Protein AF-X1NFY4-F1 (afdb_monomer_lite)

Structure (mmCIF, N/CA/C/O backbone):
data_AF-X1NFY4-F1
#
_entry.id   AF-X1NFY4-F1
#
loop_
_atom_site.group_PDB
_atom_site.id
_atom_site.type_symbol
_atom_site.label_atom_id
_atom_site.label_alt_id
_atom_site.label_comp_id
_atom_site.label_asym_id
_atom_site.label_entity_id
_atom_site.label_seq_id
_atom_site.pdbx_PDB_ins_code
_atom_site.Cartn_x
_atom_site.Cartn_y
_atom_site.Cartn_z
_atom_site.occupancy
_atom_site.B_iso_or_equiv
_atom_site.auth_seq_id
_atom_site.auth_comp_id
_atom_site.auth_asym_id
_atom_site.auth_atom_id
_atom_site.pdbx_PDB_model_num
ATOM 1 N N . ASP A 1 1 ? 12.941 15.073 -1.106 1.00 81.75 1 ASP A N 1
ATOM 2 C CA . ASP A 1 1 ? 13.350 13.670 -0.864 1.00 81.75 1 ASP A CA 1
ATOM 3 C C . ASP A 1 1 ? 13.254 13.225 0.598 1.00 81.75 1 ASP A C 1
ATOM 5 O O . ASP A 1 1 ? 12.630 12.203 0.866 1.00 81.75 1 ASP A O 1
ATOM 9 N N . GLN A 1 2 ? 13.879 13.920 1.563 1.00 93.31 2 GLN A N 1
ATOM 10 C CA . GLN A 1 2 ? 13.931 13.425 2.954 1.00 93.31 2 GLN A CA 1
ATOM 11 C C . GLN A 1 2 ? 12.561 13.343 3.646 1.00 93.31 2 GLN A C 1
ATOM 13 O O . GLN A 1 2 ? 12.283 12.360 4.333 1.00 93.31 2 GLN A O 1
ATOM 18 N N . TRP A 1 3 ? 11.708 14.360 3.488 1.00 96.38 3 TRP A N 1
ATOM 19 C CA . TRP A 1 3 ? 10.408 14.377 4.161 1.00 96.38 3 TRP A CA 1
ATOM 20 C C . TRP A 1 3 ? 9.432 13.386 3.511 1.00 96.38 3 TRP A C 1
ATOM 22 O O . TRP A 1 3 ? 8.675 12.723 4.218 1.00 96.38 3 TRP A O 1
ATOM 32 N N . GLU A 1 4 ? 9.500 13.204 2.189 1.00 95.88 4 GLU A N 1
ATOM 33 C CA . GLU A 1 4 ? 8.717 12.207 1.456 1.00 95.88 4 GLU A CA 1
ATOM 34 C C . GLU A 1 4 ? 9.070 10.792 1.9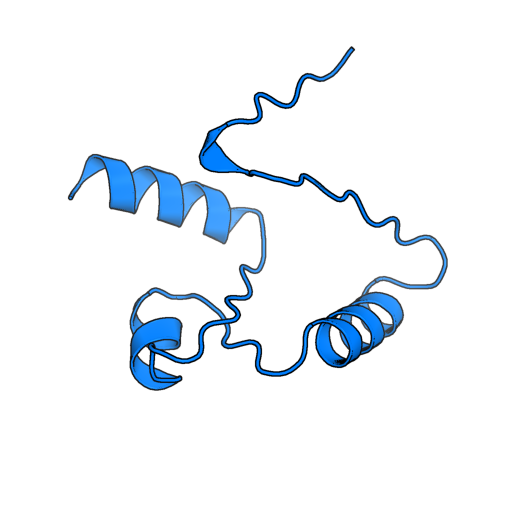29 1.00 95.88 4 GLU A C 1
ATOM 36 O O . GLU A 1 4 ? 8.182 10.012 2.281 1.00 95.88 4 GLU A O 1
ATOM 41 N N . ALA A 1 5 ? 10.369 10.484 2.034 1.00 94.94 5 ALA A N 1
ATOM 42 C CA . ALA A 1 5 ? 10.845 9.199 2.540 1.00 94.94 5 ALA A CA 1
ATOM 43 C C . ALA A 1 5 ? 10.415 8.954 3.997 1.00 94.94 5 ALA A C 1
ATOM 45 O O . ALA A 1 5 ? 10.049 7.833 4.354 1.00 94.94 5 ALA A O 1
ATOM 46 N N . GLN A 1 6 ? 10.400 9.997 4.837 1.00 97.06 6 GLN A N 1
ATOM 47 C CA . GLN A 1 6 ? 9.922 9.900 6.218 1.00 97.06 6 GLN A CA 1
ATOM 48 C C . GLN A 1 6 ? 8.428 9.548 6.283 1.00 97.06 6 GLN A C 1
ATOM 50 O O . GLN A 1 6 ? 8.034 8.681 7.068 1.00 97.06 6 GLN A O 1
ATOM 55 N N . ILE A 1 7 ? 7.592 10.193 5.463 1.00 96.62 7 ILE A N 1
ATOM 56 C CA . ILE A 1 7 ? 6.155 9.891 5.398 1.00 96.62 7 ILE A CA 1
ATOM 57 C C . ILE A 1 7 ? 5.938 8.464 4.895 1.00 96.62 7 ILE A C 1
ATOM 59 O O . ILE A 1 7 ? 5.201 7.704 5.525 1.00 96.62 7 ILE A O 1
ATOM 63 N N . GLN A 1 8 ? 6.618 8.070 3.818 1.00 96.25 8 GLN A N 1
ATOM 64 C CA . GLN A 1 8 ? 6.541 6.716 3.275 1.00 96.25 8 GLN A CA 1
ATOM 65 C C . GLN A 1 8 ? 6.939 5.665 4.322 1.00 96.25 8 GLN A C 1
ATOM 67 O O . GLN A 1 8 ? 6.229 4.678 4.508 1.00 96.25 8 GLN A O 1
ATOM 72 N N . ALA A 1 9 ? 8.039 5.879 5.049 1.00 96.06 9 ALA A N 1
ATOM 73 C CA . ALA A 1 9 ? 8.463 4.981 6.120 1.00 96.06 9 ALA A CA 1
ATOM 74 C C . ALA A 1 9 ? 7.406 4.870 7.230 1.00 96.06 9 ALA A C 1
ATOM 76 O O . ALA A 1 9 ? 7.126 3.768 7.698 1.00 96.06 9 ALA A O 1
ATOM 77 N N . ARG A 1 10 ? 6.767 5.982 7.616 1.00 97.50 10 ARG A N 1
ATOM 78 C CA . ARG A 1 10 ? 5.698 5.979 8.626 1.00 97.50 10 ARG A CA 1
ATOM 79 C C . ARG A 1 10 ? 4.473 5.180 8.180 1.00 97.50 10 ARG A C 1
ATOM 81 O O . ARG A 1 10 ? 3.901 4.462 8.995 1.00 97.50 10 ARG A O 1
ATOM 88 N N . VAL A 1 11 ? 4.084 5.273 6.907 1.00 97.06 11 VAL A N 1
ATOM 89 C CA . VAL A 1 11 ? 3.001 4.449 6.344 1.00 97.06 11 VAL A CA 1
ATOM 90 C C . VAL A 1 11 ? 3.385 2.969 6.383 1.00 97.06 11 VAL A C 1
ATOM 92 O O . VAL A 1 11 ? 2.619 2.150 6.884 1.00 97.06 11 VAL A O 1
ATOM 95 N N . GLN A 1 12 ? 4.594 2.628 5.934 1.00 97.12 12 GLN A N 1
ATOM 96 C CA . GLN A 1 12 ? 5.060 1.238 5.854 1.00 97.12 12 GLN A CA 1
ATOM 9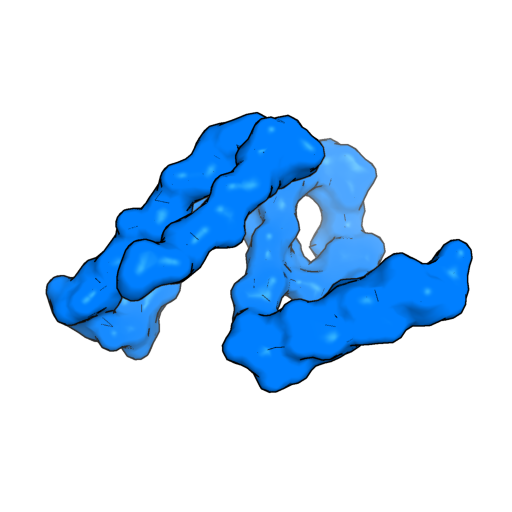7 C C . GLN A 1 12 ? 5.299 0.577 7.223 1.00 97.12 12 GLN A C 1
ATOM 99 O O . GLN A 1 12 ? 5.272 -0.646 7.326 1.00 97.12 12 GLN A O 1
ATOM 104 N N . GLN A 1 13 ? 5.489 1.357 8.291 1.00 97.06 13 GLN A N 1
ATOM 105 C CA . GLN A 1 13 ? 5.506 0.837 9.666 1.00 97.06 13 GLN A CA 1
ATOM 106 C C . GLN A 1 13 ? 4.124 0.375 10.152 1.00 97.06 13 GLN A C 1
ATOM 108 O O . GLN A 1 13 ? 4.043 -0.432 11.074 1.00 97.06 13 GLN A O 1
ATOM 113 N N . LEU A 1 14 ? 3.047 0.901 9.565 1.00 97.38 14 LEU A N 1
ATOM 114 C CA . LEU A 1 14 ? 1.670 0.641 9.990 1.00 97.38 14 LEU A CA 1
ATOM 115 C C . LEU A 1 14 ? 0.914 -0.283 9.030 1.00 97.38 14 LEU A C 1
ATOM 117 O O . LEU A 1 14 ? -0.055 -0.918 9.440 1.00 97.38 14 LEU A O 1
ATOM 121 N N . ALA A 1 15 ? 1.332 -0.350 7.766 1.00 97.19 15 ALA A N 1
ATOM 122 C CA . ALA A 1 15 ? 0.631 -1.087 6.726 1.00 97.19 15 ALA A CA 1
ATOM 123 C C . ALA A 1 15 ? 1.592 -1.733 5.721 1.00 97.19 15 ALA A C 1
ATOM 125 O O . ALA A 1 15 ? 2.632 -1.177 5.371 1.00 97.19 15 ALA A O 1
ATOM 126 N N . GLU A 1 16 ? 1.194 -2.891 5.192 1.00 97.62 16 GLU A N 1
ATOM 127 C CA . GLU A 1 16 ? 1.807 -3.441 3.985 1.00 97.62 16 GLU A CA 1
ATOM 128 C C . GLU A 1 16 ? 1.313 -2.646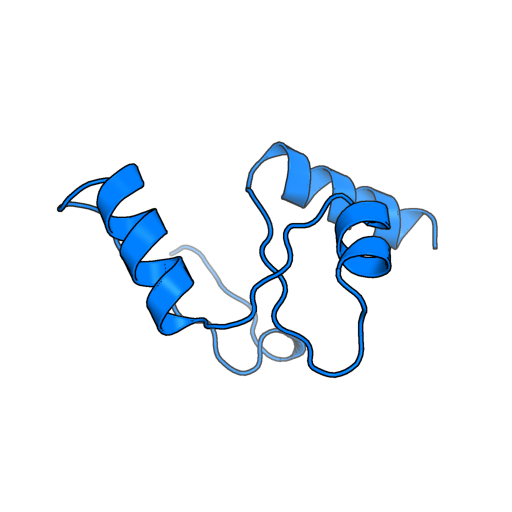 2.770 1.00 97.62 16 GLU A C 1
ATOM 130 O O . GLU A 1 16 ? 0.112 -2.590 2.509 1.00 97.62 16 GLU A O 1
ATOM 135 N N . VAL A 1 17 ? 2.236 -2.035 2.027 1.00 98.06 17 VAL A N 1
ATOM 136 C CA . VAL A 1 17 ? 1.907 -1.227 0.846 1.00 98.06 17 VAL A CA 1
ATOM 137 C C . VAL A 1 17 ? 2.131 -2.054 -0.413 1.00 98.06 17 VAL A C 1
ATOM 139 O O . VAL A 1 17 ? 3.257 -2.466 -0.695 1.00 98.06 17 VAL A O 1
ATOM 142 N N . TYR A 1 18 ? 1.058 -2.283 -1.166 1.00 98.38 18 TYR A N 1
ATOM 143 C CA . TYR A 1 18 ? 1.093 -2.934 -2.473 1.00 98.38 18 TYR A CA 1
ATOM 144 C C . TYR A 1 18 ? 1.007 -1.875 -3.577 1.00 98.38 18 TYR A C 1
ATOM 146 O O . TYR A 1 18 ? 0.208 -0.945 -3.474 1.00 98.38 18 TYR A O 1
ATOM 154 N N . VAL A 1 19 ? 1.813 -2.009 -4.631 1.00 98.00 19 VAL A N 1
ATOM 155 C CA . VAL A 1 19 ? 1.854 -1.074 -5.766 1.00 98.00 19 VAL A CA 1
ATOM 156 C C . VAL A 1 19 ? 1.561 -1.814 -7.056 1.00 98.00 19 VAL A C 1
ATOM 158 O O . VAL A 1 19 ? 2.320 -2.698 -7.449 1.00 98.00 19 VAL A O 1
ATOM 161 N N . TYR A 1 20 ? 0.487 -1.405 -7.727 1.00 97.81 20 TYR A N 1
ATOM 162 C CA . TYR A 1 20 ? 0.211 -1.787 -9.105 1.00 97.81 20 TYR A CA 1
ATOM 163 C C . TYR A 1 20 ? 0.799 -0.744 -10.055 1.00 97.81 20 TYR A C 1
ATOM 165 O O . TYR A 1 20 ? 0.472 0.440 -9.966 1.00 97.81 20 TYR A O 1
ATOM 173 N N . SER A 1 21 ? 1.689 -1.165 -10.951 1.00 97.19 21 SER A N 1
ATOM 174 C CA . SER A 1 21 ? 2.294 -0.289 -11.957 1.00 97.19 21 SER A CA 1
ATOM 175 C C . SER A 1 21 ? 2.797 -1.098 -13.144 1.00 97.19 21 SER A C 1
ATOM 177 O O . SER A 1 21 ? 3.523 -2.069 -12.973 1.00 97.19 21 SER A O 1
ATOM 179 N N . SER A 1 22 ? 2.480 -0.649 -14.359 1.00 96.50 22 SER A N 1
ATOM 180 C CA . SER A 1 22 ? 3.024 -1.212 -15.601 1.00 96.50 22 SER A CA 1
ATOM 181 C C . SER A 1 22 ? 4.404 -0.654 -15.975 1.00 96.50 22 SER A C 1
ATOM 183 O O . SER A 1 22 ? 4.969 -1.055 -16.987 1.00 96.50 22 SER A O 1
ATOM 185 N N . HIS A 1 23 ? 4.926 0.306 -15.205 1.00 97.19 23 HIS A N 1
ATOM 186 C CA . HIS A 1 23 ? 6.143 1.057 -15.543 1.00 97.19 23 HIS A CA 1
ATOM 187 C C . HIS A 1 23 ? 7.283 0.864 -14.539 1.00 97.19 23 HIS A C 1
ATOM 189 O O . HIS A 1 23 ? 8.387 1.347 -14.776 1.00 97.19 23 HIS A O 1
ATOM 195 N N . LEU A 1 24 ? 7.024 0.190 -13.418 1.00 98.00 24 LEU A N 1
ATOM 196 C CA . LEU A 1 24 ? 8.029 -0.110 -12.406 1.00 98.00 24 LEU A CA 1
ATOM 197 C C . LEU A 1 24 ? 8.299 -1.607 -12.400 1.00 98.00 24 LEU A C 1
ATOM 199 O O . LEU A 1 24 ? 7.365 -2.405 -12.393 1.00 98.00 24 LEU A O 1
ATOM 203 N N . SER A 1 25 ? 9.574 -1.984 -12.373 1.00 98.25 25 SER A N 1
ATOM 204 C CA . SER A 1 25 ? 9.942 -3.375 -12.150 1.00 98.25 25 SER A CA 1
ATOM 205 C C . SER A 1 25 ? 9.666 -3.776 -10.701 1.00 98.25 25 SER A C 1
ATOM 207 O O . SER A 1 25 ? 9.716 -2.961 -9.776 1.00 98.25 25 SER A O 1
ATOM 209 N N . ASP A 1 26 ? 9.457 -5.070 -10.487 1.00 98.44 26 ASP A N 1
ATOM 210 C CA . ASP A 1 26 ? 9.377 -5.664 -9.155 1.00 98.44 26 ASP A CA 1
ATOM 211 C C . ASP A 1 26 ? 10.560 -5.282 -8.254 1.00 98.44 26 ASP A C 1
ATOM 213 O O . ASP A 1 26 ? 10.391 -5.067 -7.055 1.00 98.44 26 ASP A O 1
ATOM 217 N N . GLU A 1 27 ? 11.765 -5.215 -8.823 1.00 98.44 27 GLU A N 1
ATOM 218 C CA . GLU A 1 27 ? 12.978 -4.839 -8.099 1.00 98.44 27 GLU A CA 1
ATOM 219 C C . GLU A 1 27 ? 12.921 -3.382 -7.639 1.00 98.44 27 GLU A C 1
ATOM 221 O O . GLU A 1 27 ? 13.219 -3.103 -6.480 1.00 98.44 27 GLU A O 1
ATOM 226 N N . GLN A 1 28 ? 12.465 -2.464 -8.498 1.00 98.38 28 GLN A N 1
ATOM 227 C CA . GLN A 1 28 ? 12.279 -1.060 -8.126 1.00 98.38 28 GLN A CA 1
ATOM 228 C C . GLN A 1 28 ? 11.241 -0.920 -7.008 1.00 98.38 28 GLN A C 1
ATOM 230 O O . GLN A 1 28 ? 11.487 -0.217 -6.030 1.00 98.38 28 GLN A O 1
ATOM 235 N N . VAL A 1 29 ? 10.107 -1.626 -7.107 1.00 98.38 29 VAL A N 1
ATOM 236 C CA . VAL A 1 29 ? 9.058 -1.603 -6.074 1.00 98.38 29 VAL A CA 1
ATOM 237 C C . VAL A 1 29 ? 9.580 -2.140 -4.739 1.00 98.38 29 VAL A C 1
ATOM 239 O O . VAL A 1 29 ? 9.420 -1.488 -3.704 1.00 98.38 29 VAL A O 1
ATOM 242 N N . ARG A 1 30 ? 10.270 -3.287 -4.752 1.00 98.00 30 ARG A N 1
ATOM 243 C CA . ARG A 1 30 ? 10.878 -3.864 -3.541 1.00 98.00 30 ARG A CA 1
ATOM 244 C C . ARG A 1 30 ? 11.999 -2.988 -2.981 1.00 98.00 30 ARG A C 1
ATOM 246 O O . ARG A 1 30 ? 12.130 -2.890 -1.764 1.00 98.00 30 ARG A O 1
ATOM 253 N N . GLY A 1 31 ? 12.759 -2.306 -3.837 1.00 97.25 31 GLY A N 1
ATOM 254 C CA . GLY A 1 31 ? 13.781 -1.331 -3.445 1.00 97.25 31 GLY A CA 1
ATOM 255 C C . GLY A 1 31 ? 13.214 -0.132 -2.677 1.00 97.25 31 GLY A C 1
ATOM 256 O O . GLY A 1 31 ? 13.915 0.466 -1.867 1.00 97.25 31 GLY A O 1
ATOM 257 N N . MET A 1 32 ? 11.924 0.171 -2.858 1.00 95.19 32 MET A N 1
ATOM 258 C CA . MET A 1 32 ? 11.183 1.181 -2.091 1.00 95.19 32 MET A CA 1
ATOM 259 C C . MET A 1 32 ? 10.500 0.612 -0.830 1.00 95.19 32 MET A C 1
ATOM 261 O O . MET A 1 32 ? 9.746 1.326 -0.165 1.00 95.19 32 MET A O 1
ATOM 265 N N . LEU A 1 33 ? 10.793 -0.648 -0.480 1.00 96.44 33 LEU A N 1
ATOM 266 C CA . LEU A 1 33 ? 10.221 -1.425 0.632 1.00 96.44 33 LEU A CA 1
ATOM 267 C C . LEU A 1 33 ? 8.732 -1.790 0.469 1.00 96.44 33 LEU A C 1
ATOM 269 O O . LEU A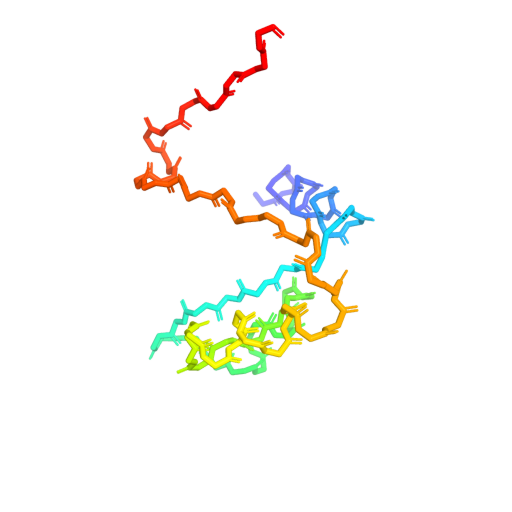 1 33 ? 8.104 -2.274 1.411 1.00 96.44 33 LEU A O 1
ATOM 273 N N . MET A 1 34 ? 8.190 -1.635 -0.740 1.00 97.94 34 MET A N 1
ATOM 274 C CA . MET A 1 34 ? 6.800 -1.947 -1.075 1.00 97.94 34 MET A CA 1
ATOM 275 C C . MET A 1 34 ? 6.676 -3.338 -1.716 1.00 97.94 34 MET A C 1
ATOM 277 O O . MET A 1 34 ? 7.665 -3.999 -2.042 1.00 97.94 34 MET A O 1
ATOM 281 N N . ARG A 1 35 ? 5.439 -3.799 -1.917 1.00 98.44 35 ARG A N 1
ATOM 282 C CA . ARG A 1 35 ? 5.129 -5.093 -2.537 1.00 98.44 35 ARG A CA 1
ATOM 283 C C . ARG A 1 35 ? 4.570 -4.887 -3.946 1.00 98.44 35 ARG A C 1
ATOM 285 O O . ARG A 1 35 ? 3.614 -4.131 -4.097 1.00 98.44 35 ARG A O 1
ATOM 292 N N . PRO A 1 36 ? 5.124 -5.531 -4.984 1.00 98.31 36 PRO A N 1
ATOM 293 C CA . PRO A 1 36 ? 4.539 -5.447 -6.316 1.00 98.31 36 PRO A CA 1
ATOM 294 C C . PRO A 1 36 ? 3.166 -6.128 -6.341 1.00 98.31 36 PRO A C 1
ATOM 296 O O . PRO A 1 36 ? 2.970 -7.175 -5.722 1.00 98.31 36 PRO A O 1
ATOM 299 N N . CYS A 1 37 ? 2.227 -5.518 -7.054 1.00 98.31 37 CYS A N 1
ATOM 300 C CA . CYS A 1 37 ? 0.897 -6.035 -7.339 1.00 98.31 37 CYS A CA 1
ATOM 301 C C . CYS A 1 37 ? 0.703 -6.036 -8.857 1.00 98.31 37 CYS A C 1
ATOM 303 O O . CYS A 1 37 ? 0.844 -5.000 -9.498 1.00 98.31 37 CYS A O 1
ATOM 305 N N . HIS A 1 38 ? 0.379 -7.198 -9.422 1.00 97.88 38 HIS A N 1
ATOM 306 C CA . HIS A 1 38 ? 0.164 -7.373 -10.868 1.00 97.88 38 HIS A CA 1
ATOM 307 C C . HIS A 1 38 ? -1.298 -7.645 -11.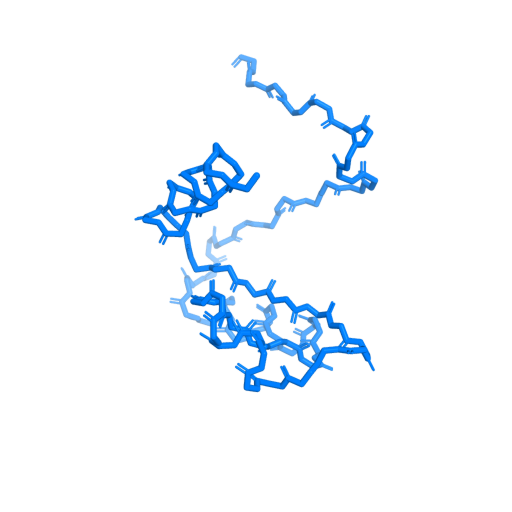224 1.00 97.88 38 HIS A C 1
ATOM 309 O O . HIS A 1 38 ? -1.659 -7.665 -12.394 1.00 97.88 38 HIS A O 1
ATOM 315 N N . ASP A 1 39 ? -2.125 -7.856 -10.205 1.00 98.00 39 ASP A N 1
ATOM 316 C CA . ASP A 1 39 ? -3.551 -8.147 -10.292 1.00 98.00 39 ASP A CA 1
ATOM 317 C C . ASP A 1 39 ? -4.189 -7.655 -8.988 1.00 98.00 39 ASP A C 1
ATOM 319 O O . ASP A 1 39 ? -3.885 -8.170 -7.902 1.00 98.00 39 ASP A O 1
ATOM 323 N N . ILE A 1 40 ? -5.005 -6.604 -9.078 1.00 97.06 40 ILE A N 1
ATOM 324 C CA . ILE A 1 40 ? -5.609 -5.966 -7.906 1.00 97.06 40 ILE A CA 1
ATOM 325 C C . ILE A 1 40 ? -6.627 -6.922 -7.286 1.00 97.06 40 ILE A C 1
ATOM 327 O O . ILE A 1 40 ? -6.591 -7.154 -6.078 1.00 97.06 40 ILE A O 1
ATOM 331 N N . GLU A 1 41 ? -7.491 -7.514 -8.102 1.00 97.56 41 GLU A N 1
ATOM 332 C CA . GLU A 1 41 ? -8.526 -8.455 -7.699 1.00 97.56 41 GLU A CA 1
ATOM 333 C C . GLU A 1 41 ? -7.918 -9.702 -7.053 1.00 97.56 41 GLU A C 1
ATOM 335 O O . GLU A 1 41 ? -8.316 -10.081 -5.947 1.00 97.56 41 GLU A O 1
ATOM 340 N N . GLY A 1 42 ? -6.902 -10.292 -7.686 1.00 98.19 42 GLY A N 1
ATOM 341 C CA . GLY A 1 42 ? -6.177 -11.438 -7.140 1.00 98.19 42 GLY A CA 1
ATOM 342 C C . GLY A 1 42 ? -5.483 -11.122 -5.813 1.00 98.19 42 GLY A C 1
ATOM 343 O O . GLY A 1 42 ? -5.535 -11.922 -4.875 1.00 98.19 42 GLY A O 1
ATOM 344 N N . THR A 1 43 ? -4.885 -9.933 -5.687 1.00 98.12 43 THR A N 1
ATOM 345 C CA . THR A 1 43 ? -4.251 -9.488 -4.434 1.00 98.12 43 THR A CA 1
ATOM 346 C C . THR A 1 43 ? -5.289 -9.277 -3.331 1.00 98.12 43 THR A C 1
ATOM 348 O O . THR A 1 43 ? -5.090 -9.725 -2.202 1.00 98.12 43 THR A O 1
ATOM 351 N N . LEU A 1 44 ? -6.423 -8.644 -3.640 1.00 96.94 44 LEU A N 1
ATOM 352 C CA . LEU A 1 44 ? -7.511 -8.437 -2.683 1.00 96.94 44 LEU A CA 1
ATOM 353 C C . LEU A 1 44 ? -8.126 -9.760 -2.213 1.00 96.94 44 LEU A C 1
ATOM 355 O O . LEU A 1 44 ? -8.409 -9.888 -1.024 1.00 96.94 44 LEU A O 1
ATOM 359 N N . ALA A 1 45 ? -8.282 -10.750 -3.097 1.00 96.44 45 ALA A N 1
ATOM 360 C CA . ALA A 1 45 ? -8.762 -12.081 -2.726 1.00 96.44 45 ALA A CA 1
ATOM 361 C C . ALA A 1 45 ? -7.821 -12.760 -1.714 1.00 96.44 45 ALA A C 1
ATOM 363 O O . ALA A 1 45 ? -8.266 -13.189 -0.648 1.00 96.44 45 ALA A O 1
ATOM 364 N N . GLN A 1 46 ? -6.511 -12.760 -1.988 1.00 97.00 46 GLN A N 1
ATOM 365 C CA . GLN A 1 46 ? -5.497 -13.312 -1.078 1.00 97.00 46 GLN A CA 1
ATOM 366 C C . GLN A 1 46 ? -5.476 -12.593 0.280 1.00 97.00 46 GLN A C 1
ATOM 368 O O . GLN A 1 46 ? -5.369 -13.222 1.334 1.00 97.00 46 GLN A O 1
ATOM 373 N N . LEU A 1 47 ? -5.592 -11.261 0.280 1.00 97.19 47 LEU A N 1
ATOM 374 C CA . LEU A 1 47 ? -5.662 -10.483 1.518 1.00 97.19 47 LEU A CA 1
ATOM 375 C C . LEU A 1 47 ? -6.967 -10.748 2.282 1.00 97.19 47 LEU A C 1
ATOM 377 O O . LEU A 1 47 ? -6.941 -10.822 3.509 1.00 97.19 47 LEU A O 1
ATOM 381 N N . GLY A 1 48 ? -8.085 -10.938 1.581 1.00 96.69 48 GLY A N 1
ATOM 382 C CA . GLY A 1 48 ? -9.366 -11.317 2.172 1.00 96.69 48 GLY A CA 1
ATOM 383 C C . GLY A 1 48 ? -9.290 -12.656 2.907 1.00 96.69 48 GLY A C 1
ATOM 384 O O . GLY A 1 48 ? -9.742 -12.753 4.047 1.00 96.69 48 GLY A O 1
ATOM 385 N N . GLU A 1 49 ? -8.640 -13.659 2.313 1.00 96.88 49 GLU A N 1
ATOM 386 C CA . GLU A 1 49 ? -8.367 -14.943 2.974 1.00 96.88 49 GLU A CA 1
ATOM 387 C C . GLU A 1 49 ? -7.478 -14.766 4.214 1.00 96.88 49 GLU A C 1
ATOM 389 O O . GLU A 1 49 ? -7.767 -15.323 5.274 1.00 96.88 49 GLU A O 1
ATOM 394 N N . ARG A 1 50 ? -6.428 -13.940 4.112 1.00 96.81 50 ARG A N 1
ATOM 395 C CA . ARG A 1 50 ? -5.483 -13.680 5.210 1.00 96.81 50 ARG A CA 1
ATOM 396 C C . ARG A 1 50 ? -6.111 -12.951 6.400 1.00 96.81 50 ARG A C 1
ATOM 398 O O . ARG A 1 50 ? -5.811 -13.293 7.542 1.00 96.81 50 ARG A O 1
ATOM 405 N N . TYR A 1 51 ? -6.914 -11.916 6.154 1.00 96.12 51 TYR A N 1
ATOM 406 C CA . TYR A 1 51 ? -7.531 -11.099 7.209 1.00 96.12 51 TYR A CA 1
ATOM 407 C C . TYR A 1 51 ? -8.881 -11.649 7.687 1.00 96.12 51 TYR A C 1
ATOM 409 O O . TYR A 1 51 ? -9.359 -11.261 8.754 1.00 96.12 51 TYR A O 1
ATOM 417 N N . GLY A 1 52 ? -9.480 -12.572 6.933 1.00 95.88 52 GLY A N 1
ATOM 418 C CA . GLY A 1 52 ? -10.694 -13.288 7.296 1.00 95.88 52 GLY A CA 1
ATOM 419 C C . GLY A 1 52 ? -12.000 -12.621 6.832 1.00 95.88 52 GLY A C 1
ATOM 420 O O . GLY A 1 52 ? -12.012 -11.494 6.326 1.00 95.88 52 GLY A O 1
ATOM 421 N N . PRO A 1 53 ? -13.139 -13.311 7.039 1.00 91.25 53 PRO A N 1
ATOM 422 C CA . PRO A 1 53 ? -14.443 -12.965 6.458 1.00 91.25 53 PRO A CA 1
ATOM 423 C C . PRO A 1 53 ? -15.063 -11.656 6.973 1.00 91.25 53 PRO A C 1
ATOM 425 O O . PRO A 1 53 ? -16.017 -11.161 6.384 1.00 91.25 53 PRO A O 1
ATOM 428 N N . GLY A 1 54 ? -14.547 -11.090 8.068 1.00 93.31 54 GLY A N 1
ATOM 429 C CA . GLY A 1 54 ? -14.977 -9.791 8.599 1.00 93.31 54 GLY A CA 1
ATOM 430 C C . GLY A 1 54 ? -14.184 -8.597 8.059 1.00 93.31 54 GLY A C 1
ATOM 431 O O . GLY A 1 54 ? -14.406 -7.469 8.505 1.00 93.31 54 GLY A O 1
ATOM 432 N N . SER A 1 55 ? -13.226 -8.828 7.156 1.00 95.44 55 SER A N 1
ATOM 433 C CA . SER A 1 55 ? -12.428 -7.756 6.566 1.00 95.44 55 SER A CA 1
ATOM 434 C C . SER A 1 55 ? -13.310 -6.811 5.741 1.00 95.44 55 SER A C 1
ATOM 436 O O . SER A 1 55 ? -14.306 -7.204 5.135 1.00 95.44 55 SER A O 1
ATOM 438 N N . ARG A 1 56 ? -12.976 -5.518 5.769 1.00 95.62 56 ARG A N 1
ATOM 439 C CA . ARG A 1 56 ? -13.708 -4.468 5.051 1.00 95.62 56 ARG A CA 1
ATOM 440 C C . ARG A 1 56 ? -12.746 -3.744 4.134 1.00 95.62 56 ARG A C 1
ATOM 442 O O . ARG A 1 56 ? -11.613 -3.473 4.525 1.00 95.62 56 ARG A O 1
ATOM 449 N N . ILE A 1 57 ? -13.231 -3.384 2.954 1.00 95.00 57 ILE A N 1
ATOM 450 C CA . ILE A 1 57 ? -12.462 -2.636 1.965 1.00 95.00 57 ILE A CA 1
ATOM 451 C C . ILE A 1 57 ? -12.967 -1.195 1.960 1.00 95.00 57 ILE A C 1
ATOM 453 O O . ILE A 1 57 ? -14.163 -0.947 1.818 1.00 95.00 57 ILE A O 1
ATOM 457 N N . CYS A 1 58 ? -12.045 -0.250 2.125 1.00 93.62 58 CYS A N 1
ATOM 458 C CA . CYS A 1 58 ? -12.286 1.166 1.880 1.00 93.62 58 CYS A CA 1
ATOM 459 C C . CYS A 1 58 ? -11.679 1.526 0.523 1.00 93.62 58 CYS A C 1
ATOM 461 O O . CYS A 1 58 ? -10.514 1.216 0.276 1.00 93.62 58 CYS A O 1
ATOM 463 N N . VAL A 1 59 ? -12.460 2.172 -0.344 1.00 94.12 59 VAL A N 1
ATOM 464 C CA . VAL A 1 59 ? -12.011 2.626 -1.664 1.00 94.12 59 VAL A CA 1
ATOM 465 C C . VAL A 1 59 ? -11.969 4.150 -1.660 1.00 94.12 59 VAL A C 1
ATOM 467 O O . VAL A 1 59 ? -12.983 4.796 -1.406 1.00 94.12 59 VAL A O 1
ATOM 470 N N . LEU A 1 60 ? -10.796 4.714 -1.948 1.00 93.00 60 LEU A N 1
ATOM 471 C CA . LEU A 1 60 ? -10.573 6.154 -2.071 1.00 93.00 60 LEU A CA 1
ATOM 472 C C . LEU A 1 60 ? -10.173 6.468 -3.523 1.00 93.00 60 LEU A C 1
ATOM 474 O O . LEU A 1 60 ? -8.990 6.366 -3.855 1.00 93.00 60 LEU A O 1
ATOM 478 N N . PRO A 1 61 ? -11.133 6.787 -4.410 1.00 92.94 61 PRO A N 1
ATOM 479 C CA . PRO A 1 61 ? -10.812 7.202 -5.772 1.00 92.94 61 PRO A CA 1
ATOM 480 C C . PRO A 1 61 ? -10.070 8.548 -5.764 1.00 92.94 61 PRO A C 1
ATOM 482 O O . PRO A 1 61 ? -10.213 9.334 -4.826 1.00 92.94 61 PRO A O 1
ATOM 485 N N . GLU A 1 62 ? -9.274 8.809 -6.805 1.00 93.62 62 GLU A N 1
ATOM 486 C CA . GLU A 1 62 ? -8.526 10.069 -6.967 1.00 93.62 62 GLU A CA 1
ATOM 487 C C . GLU A 1 62 ? -7.715 10.448 -5.712 1.00 93.62 62 GLU A C 1
ATOM 489 O O . GLU A 1 62 ? -7.808 11.561 -5.204 1.00 93.62 62 GLU A O 1
ATOM 494 N N . GLY A 1 63 ? -6.933 9.503 -5.172 1.00 90.50 63 GLY A N 1
ATOM 495 C CA . GLY A 1 63 ? -6.234 9.637 -3.884 1.00 90.50 63 GLY A CA 1
ATOM 496 C C . GLY A 1 63 ? -5.552 10.996 -3.632 1.00 90.50 63 GLY A C 1
ATOM 497 O O . GLY A 1 63 ? -5.804 11.588 -2.584 1.00 90.50 63 GLY A O 1
ATOM 498 N N . PRO A 1 64 ? -4.758 11.550 -4.573 1.00 92.25 64 PRO A N 1
ATOM 499 C CA . PRO A 1 64 ? -4.132 12.868 -4.409 1.00 92.25 64 PRO A CA 1
ATOM 500 C C . PRO A 1 64 ? -5.109 14.051 -4.284 1.00 92.25 64 PRO A C 1
ATOM 502 O O . PRO A 1 64 ? -4.717 15.108 -3.798 1.00 92.25 64 PRO A O 1
ATOM 505 N N . GLN A 1 65 ? -6.356 13.897 -4.738 1.00 94.25 65 GLN A N 1
ATOM 506 C CA . GLN A 1 65 ? -7.410 14.918 -4.698 1.00 94.25 65 GLN A CA 1
ATOM 507 C C . GLN A 1 65 ? -8.407 14.705 -3.544 1.00 94.25 65 GLN A C 1
ATOM 509 O O . GLN A 1 65 ? -9.314 15.517 -3.362 1.00 94.25 65 GLN A O 1
ATOM 514 N N . THR A 1 66 ? -8.242 13.644 -2.748 1.00 92.56 66 THR A N 1
ATOM 515 C CA . THR A 1 66 ? -9.187 13.252 -1.695 1.00 92.56 66 THR A CA 1
ATOM 516 C C . THR A 1 66 ? -8.599 13.486 -0.303 1.00 92.56 66 THR A C 1
ATOM 518 O O . THR A 1 66 ? -7.522 12.992 0.021 1.00 92.56 66 THR A O 1
ATOM 521 N N . ILE A 1 67 ? -9.339 14.190 0.563 1.00 93.12 67 ILE A N 1
ATOM 522 C CA . ILE A 1 67 ? -9.004 14.353 1.988 1.00 93.12 67 ILE A CA 1
ATOM 523 C C . ILE A 1 67 ? -9.954 13.470 2.814 1.00 93.12 67 ILE A C 1
ATOM 525 O O . ILE A 1 67 ? -11.092 13.877 3.063 1.00 93.12 67 ILE A O 1
ATOM 529 N N . PRO A 1 68 ? -9.537 12.258 3.233 1.00 90.50 68 PRO A N 1
ATOM 530 C CA . PRO A 1 68 ? -10.358 11.421 4.098 1.00 90.50 68 PRO A CA 1
ATOM 531 C C . PRO A 1 68 ? -10.430 12.029 5.504 1.00 90.50 68 PRO A C 1
ATOM 533 O O . PRO A 1 68 ? -9.420 12.470 6.053 1.00 90.50 68 PRO A O 1
ATOM 536 N N . TYR A 1 69 ? -11.617 12.018 6.105 1.00 91.25 69 TYR A N 1
ATOM 537 C CA . TYR A 1 69 ? -11.834 12.470 7.477 1.00 91.25 69 TYR A CA 1
ATOM 538 C C . TYR A 1 69 ? -12.483 11.360 8.308 1.00 91.25 69 TYR A C 1
ATOM 540 O O . TYR A 1 69 ? -13.176 10.490 7.780 1.00 91.25 69 TYR A O 1
ATOM 548 N N . LEU A 1 70 ? -12.243 11.392 9.617 1.00 87.12 70 LEU A N 1
ATOM 549 C CA . LEU A 1 70 ? -12.957 10.577 10.595 1.00 87.12 70 LEU A CA 1
ATOM 550 C C . LEU A 1 70 ? -13.975 11.493 11.278 1.00 87.12 70 LEU A C 1
ATOM 552 O O . LEU A 1 70 ? -13.605 12.590 11.701 1.00 87.12 70 LEU A O 1
ATOM 556 N N . ALA A 1 71 ? -15.242 11.080 11.296 1.00 71.06 71 ALA A N 1
ATOM 557 C CA . ALA A 1 71 ? -16.320 11.790 11.984 1.00 71.06 71 ALA A CA 1
ATOM 558 C C . ALA A 1 71 ? -16.310 11.495 13.488 1.00 71.06 71 ALA A C 1
ATOM 560 O O . ALA A 1 71 ? -15.976 10.342 13.850 1.00 71.06 71 ALA A O 1
#

Secondary structure (DSSP, 8-state):
-HHHHHHHHHHHHHSPPEEE-SSS-HHHHHHTT-EEES-HHHHHHHHHHHH-TT------SSGGG------

Organism: NCBI:txid412755

Foldseek 3Di:
DVVVLVVLVVDVVPDAAEDEDPPDDQVRQVVSVHGYDPDPVVVVVVVCVVVDDPDDDDDDPPVVVDDDDDD

Sequence (71 aa):
DQWEAQIQARVQQLAEVYVYSSHLSDEQVRGMLMRPCHDIEGTLAQLGERYGPGSRICVLPEGPQTIPYLA

pLDDT: mean 95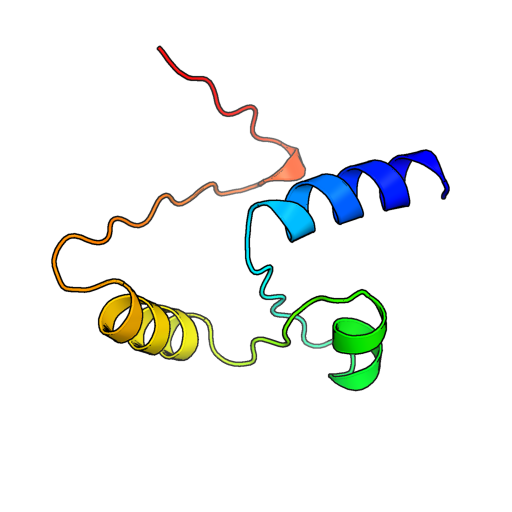.48, std 4.11, range [71.06, 98.44]

Radius of gyration: 13.96 Å; chains: 1; bounding box: 30×30×28 Å

InterPro domains:
  IPR043166 LarA-like, C-terminal domain [G3DSA:3.90.226.30] (1-70)
  IPR048520 Lactate racemase, C-terminal domain [PF21113] (1-63)